Protein AF-A0A2H0UUF5-F1 (afdb_monomer_lite)

Radius of gyration: 24.47 Å; chains: 1; bounding box: 48×32×61 Å

Organism: NCBI:txid2014275

pLDDT: mean 90.1, std 7.72, range [55.19, 98.12]

Secondary structure (DSSP, 8-state):
-HHHHHHHHHHHHHHHTTS-PPPHHHHHHHHHHHHHHHHHHHHHHHHHHHHHHHHHHHHH-

Structure (mmCIF, N/CA/C/O backbone):
data_AF-A0A2H0UUF5-F1
#
_entry.id   AF-A0A2H0UUF5-F1
#
loop_
_atom_site.group_PDB
_atom_site.id
_atom_site.type_symbol
_atom_site.label_atom_id
_atom_site.label_alt_id
_atom_site.label_comp_id
_atom_site.label_asym_id
_atom_site.label_entity_id
_atom_site.label_seq_id
_atom_site.pdbx_PDB_ins_code
_atom_site.Cartn_x
_atom_site.Cartn_y
_atom_site.Cartn_z
_atom_site.occupancy
_atom_site.B_iso_or_equiv
_atom_site.auth_seq_id
_atom_site.auth_comp_id
_atom_site.auth_asym_id
_atom_site.auth_atom_id
_atom_site.pdbx_PDB_model_num
ATOM 1 N N . MET A 1 1 ? -14.732 20.351 31.126 1.00 64.31 1 MET A N 1
ATOM 2 C CA . MET A 1 1 ? -14.214 20.239 29.738 1.00 64.31 1 MET A CA 1
ATOM 3 C C . MET A 1 1 ? -13.790 18.813 29.393 1.00 64.31 1 MET A C 1
ATOM 5 O O . MET A 1 1 ? -14.263 18.305 28.388 1.00 64.31 1 MET A O 1
ATOM 9 N N . LEU A 1 2 ? -12.996 18.140 30.239 1.00 76.38 2 LEU A N 1
ATOM 10 C CA . LEU A 1 2 ? -12.596 16.732 30.053 1.00 76.38 2 LEU A CA 1
ATOM 11 C C . LEU A 1 2 ? -13.776 15.753 29.899 1.00 76.38 2 LEU A C 1
ATOM 13 O O . LEU A 1 2 ? -13.723 14.864 29.055 1.00 76.38 2 LEU A O 1
ATOM 17 N N . GLU A 1 3 ? -14.869 15.947 30.644 1.00 82.50 3 GLU A N 1
ATOM 18 C CA . GLU A 1 3 ? -16.056 15.088 30.508 1.00 82.50 3 GLU A CA 1
ATOM 19 C C . GLU A 1 3 ? -16.739 15.206 29.142 1.00 82.50 3 GLU A C 1
ATOM 21 O O . GLU A 1 3 ? -17.113 14.192 28.564 1.00 82.50 3 GLU A O 1
ATOM 26 N N . LYS A 1 4 ? -16.823 16.416 28.571 1.00 81.12 4 LYS A N 1
ATOM 27 C CA . LYS A 1 4 ? -17.400 16.626 27.232 1.00 81.12 4 LYS A CA 1
ATOM 28 C C . LYS A 1 4 ? -16.597 15.901 26.149 1.00 81.12 4 LYS A C 1
ATOM 30 O O . LYS A 1 4 ? -17.183 15.313 25.251 1.00 81.12 4 LYS A O 1
ATOM 35 N N . ILE A 1 5 ? -15.267 15.897 26.267 1.00 86.25 5 ILE A N 1
ATOM 36 C CA . ILE A 1 5 ? -14.370 15.181 25.346 1.00 86.25 5 ILE A CA 1
ATOM 37 C C . ILE A 1 5 ? -14.574 13.667 25.470 1.00 86.25 5 ILE A C 1
ATOM 39 O O . ILE A 1 5 ? -14.702 12.977 24.463 1.00 86.25 5 ILE A O 1
ATOM 43 N N . LYS A 1 6 ? -14.664 13.139 26.696 1.00 85.38 6 LYS A N 1
ATOM 44 C CA . LYS A 1 6 ? -14.911 11.708 26.929 1.00 85.38 6 LYS A CA 1
ATOM 45 C C . LYS A 1 6 ? -16.259 11.258 26.350 1.00 85.38 6 LYS A C 1
ATOM 47 O O . LYS A 1 6 ? -16.336 10.180 25.762 1.00 85.38 6 LYS A O 1
ATOM 52 N N . THR A 1 7 ? -17.294 12.087 26.485 1.00 86.12 7 THR A N 1
ATOM 53 C CA . THR A 1 7 ? -18.615 11.840 25.889 1.00 86.12 7 THR A CA 1
ATOM 54 C C . THR A 1 7 ? -18.560 11.886 24.362 1.00 86.12 7 THR A C 1
ATOM 56 O O . THR A 1 7 ? -19.046 10.958 23.726 1.00 86.12 7 THR A O 1
ATOM 59 N N . PHE A 1 8 ? -17.868 12.868 23.777 1.00 87.75 8 PHE A N 1
ATOM 60 C CA . PHE A 1 8 ? -17.678 12.969 22.326 1.00 87.75 8 PHE A CA 1
ATOM 61 C C . PHE A 1 8 ? -16.997 11.725 21.731 1.00 87.75 8 PHE A C 1
ATOM 63 O O . PHE A 1 8 ? -17.504 11.132 20.786 1.00 87.75 8 PHE A O 1
ATOM 70 N N . PHE A 1 9 ? -15.894 11.250 22.321 1.00 90.44 9 PHE A N 1
ATOM 71 C CA . PHE A 1 9 ? -15.242 10.013 21.863 1.00 90.44 9 PHE A CA 1
ATOM 72 C C . PHE A 1 9 ? -16.155 8.787 21.978 1.00 90.44 9 PHE A C 1
ATOM 74 O O . PHE A 1 9 ? -16.122 7.904 21.121 1.00 90.44 9 PHE A O 1
ATOM 81 N N . LYS A 1 10 ? -16.983 8.725 23.027 1.00 89.69 10 LYS A N 1
ATOM 82 C CA . LYS A 1 10 ? -17.956 7.643 23.200 1.00 89.69 10 LYS A CA 1
ATOM 83 C C . LYS A 1 10 ? -19.011 7.665 22.090 1.00 89.69 10 LYS A C 1
ATOM 85 O O . LYS A 1 10 ? -19.329 6.605 21.558 1.00 89.69 10 LYS A O 1
ATOM 90 N N . GLU A 1 11 ? -19.515 8.841 21.730 1.00 89.56 11 GLU A N 1
ATOM 91 C CA . GLU A 1 11 ? -20.477 9.031 20.637 1.00 89.56 11 GLU A CA 1
ATOM 92 C C . GLU A 1 11 ? -19.864 8.672 19.275 1.00 89.56 11 GLU A C 1
ATOM 94 O O . GLU A 1 11 ? -20.445 7.865 18.550 1.00 89.56 11 GLU A O 1
ATOM 99 N N . VAL A 1 12 ? -18.639 9.129 18.984 1.00 91.62 12 VAL A N 1
ATOM 100 C CA . VAL A 1 12 ? -17.918 8.789 17.741 1.00 91.62 12 VAL A CA 1
ATOM 101 C C . VAL A 1 12 ? -17.708 7.280 17.602 1.00 91.62 12 VAL A C 1
ATOM 103 O O . VAL A 1 12 ? -17.910 6.728 16.525 1.00 91.62 12 VAL A O 1
ATOM 106 N N . ILE A 1 13 ? -17.348 6.575 18.680 1.00 87.44 13 ILE A N 1
ATOM 107 C CA . ILE A 1 13 ? -17.187 5.110 18.641 1.00 87.44 13 ILE A CA 1
ATOM 108 C C . ILE A 1 13 ? -18.526 4.409 18.367 1.00 87.44 13 ILE A C 1
ATOM 110 O O . ILE A 1 13 ? -18.554 3.382 17.690 1.00 87.44 13 ILE A O 1
ATOM 114 N N . ILE A 1 14 ? -19.635 4.928 18.900 1.00 89.88 14 ILE A N 1
ATOM 115 C CA . ILE A 1 14 ? -20.970 4.361 18.670 1.00 89.88 14 ILE A CA 1
ATOM 116 C C . ILE A 1 14 ? -21.386 4.547 17.208 1.00 89.88 14 ILE A C 1
ATOM 118 O O . ILE A 1 14 ? -21.903 3.606 16.609 1.00 89.88 14 ILE A O 1
ATOM 122 N N . GLU A 1 15 ? -21.138 5.716 16.619 1.00 90.06 15 GLU A N 1
ATOM 123 C CA . GLU A 1 15 ? -21.423 5.974 15.203 1.00 90.06 15 GLU A CA 1
ATOM 124 C C . GLU A 1 15 ? -20.497 5.190 14.271 1.00 90.06 15 GLU A C 1
ATOM 126 O O . GLU A 1 15 ? -20.970 4.563 13.327 1.00 90.06 15 GLU A O 1
ATOM 131 N N . ALA A 1 16 ? -19.203 5.111 14.586 1.00 87.12 16 ALA A N 1
ATOM 132 C CA . ALA A 1 16 ? -18.233 4.330 13.820 1.00 87.12 16 ALA A CA 1
ATOM 133 C C . ALA A 1 16 ? -18.567 2.828 13.784 1.00 87.12 16 ALA A C 1
ATOM 135 O O . ALA A 1 16 ? -18.215 2.141 12.828 1.00 87.12 16 ALA A O 1
ATOM 136 N N . LYS A 1 17 ? -19.265 2.306 14.801 1.00 84.62 17 LYS A N 1
ATOM 137 C CA . LYS A 1 17 ? -19.771 0.922 14.819 1.00 84.62 17 LYS A CA 1
ATOM 138 C C . LYS A 1 17 ? -21.019 0.704 13.962 1.00 84.62 17 LYS A C 1
ATOM 140 O O . LYS A 1 17 ? -21.317 -0.444 13.659 1.00 84.62 17 LYS A O 1
ATOM 145 N N . LYS A 1 18 ? -21.753 1.766 13.612 1.00 88.25 18 LYS A N 1
ATOM 146 C CA . LYS A 1 18 ? -22.893 1.700 12.679 1.00 88.25 18 LYS A CA 1
ATOM 147 C C . LYS A 1 18 ? -22.450 1.724 11.218 1.00 88.25 18 LYS A C 1
ATOM 149 O O . LYS A 1 18 ? -23.274 1.503 10.342 1.00 88.25 18 LYS A O 1
ATOM 154 N N . VAL A 1 19 ? -21.180 2.030 10.958 1.00 88.56 19 VAL A N 1
ATOM 155 C CA . VAL A 1 19 ? -20.604 1.950 9.619 1.00 88.56 19 VAL A CA 1
ATOM 156 C C . VAL A 1 19 ? -20.472 0.478 9.240 1.00 88.56 19 VAL A C 1
ATOM 158 O O . VAL A 1 19 ? -19.876 -0.306 9.982 1.00 88.56 19 VAL A O 1
ATOM 161 N N . ASP A 1 20 ? -21.007 0.114 8.080 1.00 82.62 20 ASP 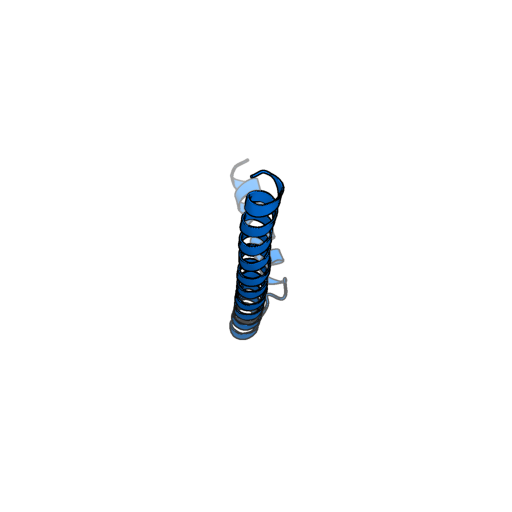A N 1
ATOM 162 C CA . ASP A 1 20 ? -20.819 -1.207 7.488 1.00 82.62 20 ASP A CA 1
ATOM 163 C C . ASP A 1 20 ? -19.381 -1.335 6.978 1.00 82.62 20 ASP A C 1
ATOM 165 O O . ASP A 1 20 ? -19.046 -0.983 5.846 1.00 82.62 20 ASP A O 1
ATOM 169 N N . TRP A 1 21 ? -18.492 -1.793 7.856 1.00 86.88 21 TRP A N 1
ATOM 170 C CA . TRP A 1 21 ? -17.112 -2.072 7.486 1.00 86.88 21 TRP A CA 1
ATOM 171 C C . TRP A 1 21 ? -17.041 -3.318 6.598 1.00 86.88 21 TRP A C 1
ATOM 173 O O . TRP A 1 21 ? -17.719 -4.313 6.881 1.00 86.88 21 TRP A O 1
ATOM 183 N N . PRO A 1 22 ? -16.182 -3.308 5.564 1.00 83.69 22 PRO A N 1
ATOM 184 C CA . PRO A 1 22 ? -15.998 -4.462 4.700 1.00 83.69 22 PRO A CA 1
ATOM 185 C C . PRO A 1 22 ? -15.544 -5.676 5.511 1.00 83.69 22 PRO A C 1
ATOM 187 O O . PRO A 1 22 ? -14.803 -5.576 6.498 1.00 83.69 22 PRO A O 1
AT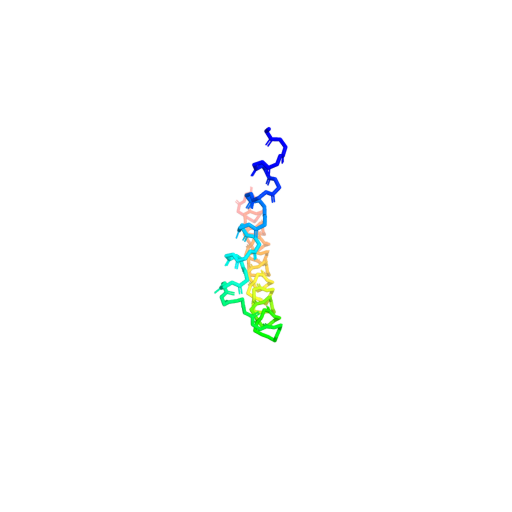OM 190 N N . SER A 1 23 ? -15.989 -6.857 5.086 1.00 90.00 23 SER A N 1
ATOM 191 C CA . SER A 1 23 ? -15.593 -8.099 5.747 1.00 90.00 23 SER A CA 1
ATOM 192 C C . SER A 1 23 ? -14.080 -8.317 5.620 1.00 90.00 23 SER A C 1
ATOM 194 O O . SER A 1 23 ? -13.459 -7.920 4.636 1.00 90.00 23 SER A O 1
ATOM 196 N N . LYS A 1 24 ? -13.462 -9.034 6.569 1.00 87.50 24 LYS A N 1
ATOM 197 C CA . LYS A 1 24 ? -12.015 -9.341 6.515 1.00 87.50 24 LYS A CA 1
ATOM 198 C C . LYS A 1 24 ? -11.587 -9.968 5.178 1.00 87.50 24 LYS A C 1
ATOM 200 O O . LYS A 1 24 ? -10.491 -9.700 4.695 1.00 87.50 24 LYS A O 1
ATOM 205 N N . LYS A 1 25 ? -12.456 -10.795 4.585 1.00 89.06 25 LYS A N 1
ATOM 206 C CA . LYS A 1 25 ? -12.228 -11.446 3.287 1.00 89.06 25 LYS A CA 1
ATOM 207 C C . LYS A 1 25 ? -12.256 -10.440 2.135 1.00 89.06 25 LYS A C 1
ATOM 209 O O . LYS A 1 25 ? -11.429 -10.516 1.231 1.00 89.06 25 LYS A O 1
ATOM 214 N N . GLU A 1 26 ? -13.201 -9.511 2.174 1.00 89.00 26 GLU A N 1
ATOM 215 C CA . GLU A 1 26 ? -13.357 -8.464 1.169 1.00 89.00 26 GLU A CA 1
ATOM 216 C C . GLU A 1 26 ? -12.182 -7.481 1.207 1.00 89.00 26 GLU A C 1
ATOM 218 O O . GLU A 1 26 ? -11.557 -7.248 0.175 1.00 89.00 26 GLU A O 1
ATOM 223 N N . THR A 1 27 ? -11.780 -7.029 2.399 1.00 91.31 27 THR A N 1
ATOM 224 C CA . THR A 1 27 ? -10.594 -6.178 2.575 1.00 91.31 27 THR A CA 1
ATOM 225 C C . THR A 1 27 ? -9.342 -6.837 2.004 1.00 91.31 27 THR A C 1
ATOM 227 O O . THR A 1 27 ? -8.614 -6.208 1.241 1.00 91.31 27 THR A O 1
ATOM 230 N N . LEU A 1 28 ? -9.114 -8.122 2.304 1.00 93.06 28 LEU A N 1
ATOM 231 C CA . LEU A 1 28 ? -7.964 -8.856 1.773 1.00 93.06 28 LEU A CA 1
ATOM 232 C C . LEU A 1 28 ? -8.013 -8.973 0.243 1.00 93.06 28 LEU A C 1
ATOM 234 O O . LEU A 1 28 ? -6.986 -8.838 -0.418 1.00 93.06 28 LEU A O 1
ATOM 238 N N . THR A 1 29 ? -9.204 -9.195 -0.318 1.00 93.81 29 THR A N 1
ATOM 239 C CA . THR A 1 29 ? -9.405 -9.293 -1.770 1.00 93.81 29 THR A CA 1
ATOM 240 C C . THR A 1 29 ? -9.081 -7.967 -2.450 1.00 93.81 29 THR A C 1
ATOM 242 O O . THR A 1 29 ? -8.304 -7.943 -3.403 1.00 93.81 29 THR A O 1
ATOM 245 N N . TYR A 1 30 ? -9.599 -6.852 -1.931 1.00 94.44 30 TYR A N 1
ATOM 246 C CA . TYR A 1 30 ? -9.299 -5.529 -2.476 1.00 94.44 30 TYR A CA 1
ATOM 247 C C . TYR A 1 30 ? -7.821 -5.171 -2.339 1.00 94.44 30 TYR A C 1
ATOM 249 O O . TYR A 1 30 ? -7.225 -4.691 -3.300 1.00 94.44 30 TYR A O 1
ATOM 257 N N . THR A 1 31 ? -7.188 -5.468 -1.201 1.00 94.88 31 THR A N 1
ATOM 258 C CA . THR A 1 31 ? -5.742 -5.257 -1.046 1.00 94.88 31 THR A CA 1
ATOM 259 C C . THR A 1 31 ? -4.939 -6.085 -2.050 1.00 94.88 31 THR A C 1
ATOM 261 O O . THR A 1 31 ? -4.023 -5.553 -2.674 1.00 94.88 31 THR A O 1
ATOM 264 N N . ALA A 1 32 ? -5.293 -7.355 -2.265 1.00 96.25 32 ALA A N 1
ATOM 265 C CA . ALA A 1 32 ? -4.615 -8.208 -3.241 1.00 96.25 32 ALA A CA 1
ATOM 266 C C . ALA A 1 32 ? -4.755 -7.672 -4.676 1.00 96.25 32 ALA A C 1
ATOM 268 O O . ALA A 1 32 ? -3.773 -7.645 -5.418 1.00 96.25 32 ALA A O 1
ATOM 269 N N . ILE A 1 33 ? -5.945 -7.185 -5.049 1.00 96.88 33 ILE A N 1
ATOM 270 C CA . ILE A 1 33 ? -6.186 -6.550 -6.353 1.00 96.88 33 ILE A CA 1
ATOM 271 C C . ILE A 1 33 ? -5.310 -5.301 -6.512 1.00 96.88 33 ILE A C 1
ATOM 273 O O . ILE A 1 33 ? -4.625 -5.159 -7.525 1.00 96.88 33 ILE A O 1
ATOM 277 N N . VAL A 1 34 ? -5.283 -4.420 -5.507 1.00 97.31 34 VAL A N 1
ATOM 278 C CA . VAL A 1 34 ? -4.477 -3.188 -5.539 1.00 97.31 34 VAL A CA 1
ATOM 279 C C . VAL A 1 34 ? -2.989 -3.502 -5.677 1.00 97.31 34 VAL A C 1
ATOM 281 O O . VAL A 1 34 ? -2.312 -2.873 -6.490 1.00 97.31 34 VAL A O 1
ATOM 284 N N . LEU A 1 35 ? -2.480 -4.492 -4.939 1.00 97.81 35 LEU A N 1
ATOM 285 C CA . LEU A 1 35 ? -1.088 -4.933 -5.052 1.00 97.81 35 LEU A CA 1
ATOM 286 C C . LEU A 1 35 ? -0.779 -5.497 -6.443 1.00 97.81 35 LEU A C 1
ATOM 288 O O . LEU A 1 35 ? 0.255 -5.160 -7.017 1.00 97.81 35 LEU A O 1
ATOM 292 N N . GLY A 1 36 ? -1.686 -6.299 -7.009 1.00 97.94 36 GLY A N 1
ATOM 293 C CA . GLY A 1 36 ? -1.536 -6.848 -8.357 1.00 97.94 36 GLY A CA 1
ATOM 294 C C . GLY A 1 36 ? -1.470 -5.762 -9.431 1.00 97.94 36 GLY A C 1
ATOM 295 O O . GLY A 1 36 ? -0.544 -5.750 -10.240 1.00 97.94 36 GLY A O 1
ATOM 296 N N . ILE A 1 37 ? -2.409 -4.812 -9.408 1.00 97.81 37 ILE A N 1
ATOM 297 C CA . ILE A 1 37 ? -2.459 -3.711 -10.383 1.00 97.81 37 ILE A CA 1
ATOM 298 C C . ILE A 1 37 ? -1.246 -2.791 -10.221 1.00 97.81 37 ILE A C 1
ATOM 300 O O . ILE A 1 37 ? -0.605 -2.441 -11.209 1.00 97.81 37 ILE A O 1
ATOM 304 N N . SER A 1 38 ? -0.893 -2.432 -8.984 1.00 98.00 38 SER A N 1
ATOM 305 C CA . SER A 1 38 ? 0.264 -1.568 -8.715 1.00 98.00 38 SER A CA 1
ATOM 306 C C . SER A 1 38 ? 1.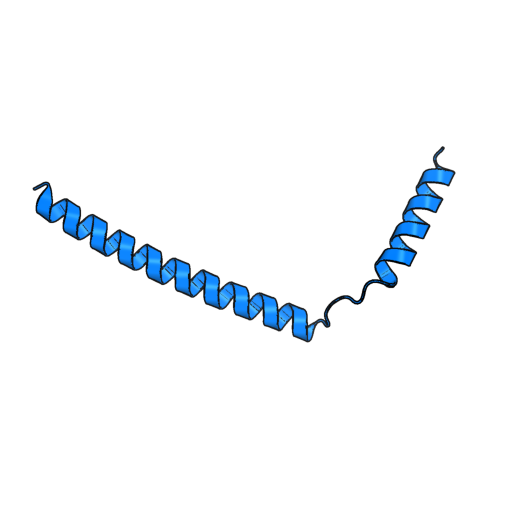567 -2.221 -9.180 1.00 98.00 38 SER A C 1
ATOM 308 O O . SER A 1 38 ? 2.385 -1.565 -9.820 1.00 98.00 38 SER A O 1
ATOM 310 N N . GLY A 1 39 ? 1.739 -3.523 -8.921 1.00 97.81 39 GLY A N 1
ATOM 311 C CA . GLY A 1 39 ? 2.888 -4.291 -9.402 1.00 97.81 39 GLY A CA 1
ATOM 312 C C . GLY A 1 39 ? 2.943 -4.372 -10.928 1.00 97.81 39 GLY A C 1
ATOM 313 O O . GLY A 1 39 ? 4.006 -4.178 -11.515 1.00 97.81 39 GLY A O 1
ATOM 314 N N . PHE A 1 40 ? 1.800 -4.587 -11.582 1.00 98.12 40 PHE A N 1
ATOM 315 C CA . PHE A 1 40 ? 1.713 -4.599 -13.042 1.00 98.12 40 PHE A CA 1
ATOM 316 C C . PHE A 1 40 ? 2.107 -3.250 -13.656 1.00 98.12 40 PHE A C 1
ATOM 318 O O . PHE A 1 40 ? 2.933 -3.209 -14.566 1.00 98.12 40 PHE A O 1
ATOM 325 N N . ILE A 1 41 ? 1.567 -2.145 -13.135 1.00 97.69 41 ILE A N 1
ATOM 326 C CA . ILE A 1 41 ? 1.886 -0.796 -13.621 1.00 97.69 41 ILE A CA 1
ATOM 327 C C . ILE A 1 41 ? 3.364 -0.475 -13.387 1.00 97.69 41 ILE A C 1
ATOM 329 O O . ILE A 1 41 ? 4.012 0.05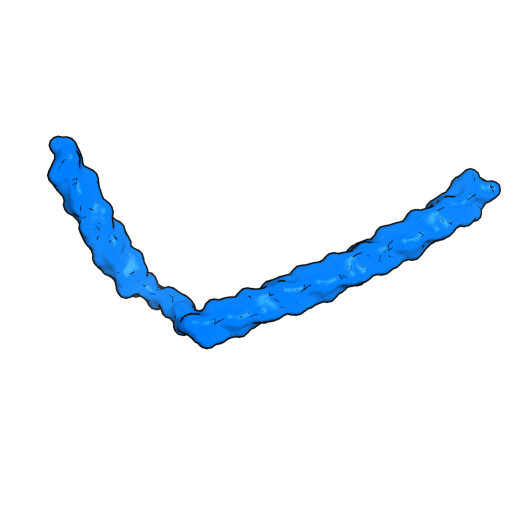7 -14.285 1.00 97.69 41 ILE A O 1
ATOM 333 N N . ALA A 1 42 ? 3.915 -0.827 -12.222 1.00 97.62 42 ALA A N 1
ATOM 334 C CA . ALA A 1 42 ? 5.327 -0.609 -11.918 1.00 97.62 42 ALA A CA 1
ATOM 335 C C . ALA A 1 42 ? 6.246 -1.346 -12.903 1.00 97.62 42 ALA A C 1
ATOM 337 O O . ALA A 1 42 ? 7.202 -0.760 -13.406 1.00 97.62 42 ALA A O 1
ATOM 338 N N . LEU A 1 43 ? 5.935 -2.607 -13.223 1.00 97.62 43 LEU A N 1
ATOM 339 C CA . LEU A 1 43 ? 6.678 -3.373 -14.227 1.00 97.62 43 LEU A CA 1
ATOM 340 C C . LEU A 1 43 ? 6.534 -2.774 -15.627 1.00 97.62 43 LEU A C 1
ATOM 342 O O . LEU A 1 43 ? 7.522 -2.670 -16.348 1.00 97.62 43 LEU A O 1
ATOM 346 N N . PHE A 1 44 ? 5.322 -2.371 -16.009 1.00 97.19 44 PHE A N 1
ATOM 347 C CA . PHE A 1 44 ? 5.055 -1.786 -17.319 1.00 97.19 44 PHE A CA 1
ATOM 348 C C . PHE A 1 44 ? 5.801 -0.462 -17.519 1.00 97.19 44 PHE A C 1
ATOM 350 O O . PHE A 1 44 ? 6.525 -0.310 -18.500 1.00 97.19 44 PHE A O 1
ATOM 357 N N . LEU A 1 45 ? 5.671 0.472 -16.573 1.00 96.81 45 LEU A N 1
ATOM 358 C CA . LEU A 1 45 ? 6.369 1.756 -16.624 1.00 96.81 45 LEU A CA 1
ATOM 359 C C . LEU A 1 45 ? 7.884 1.566 -16.541 1.00 96.81 45 LEU A C 1
ATOM 361 O O . LEU A 1 45 ? 8.596 2.106 -17.378 1.00 96.81 45 LEU A O 1
ATOM 365 N N . GLY A 1 46 ? 8.373 0.718 -15.632 1.00 96.00 46 GLY A N 1
ATOM 366 C CA . GLY A 1 46 ? 9.807 0.440 -15.524 1.00 96.00 46 GLY A CA 1
ATOM 367 C C . GLY A 1 46 ? 10.401 -0.173 -16.797 1.00 96.00 46 GLY A C 1
ATOM 368 O O . GLY A 1 46 ? 11.520 0.163 -17.188 1.00 96.00 46 GLY A O 1
ATOM 369 N N . ALA A 1 47 ? 9.651 -1.036 -17.490 1.00 96.69 47 ALA A N 1
ATOM 370 C CA . ALA A 1 47 ? 10.063 -1.566 -18.787 1.00 96.69 47 ALA A CA 1
ATOM 371 C C . ALA A 1 47 ? 10.097 -0.474 -19.868 1.00 96.69 47 ALA A C 1
ATOM 373 O O . ALA A 1 47 ? 11.048 -0.421 -20.651 1.00 96.69 47 ALA A O 1
ATOM 374 N N . LEU A 1 48 ? 9.0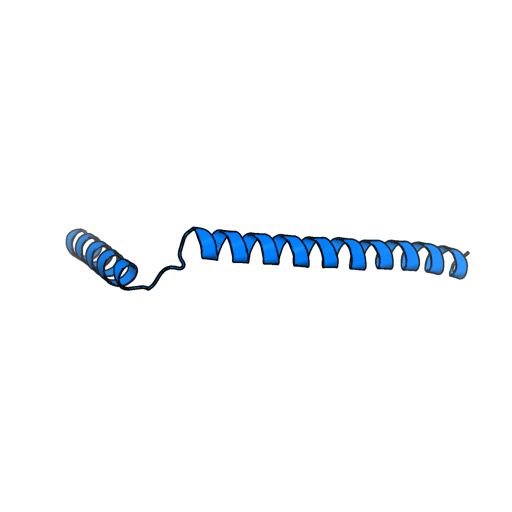93 0.408 -19.904 1.00 96.50 48 LEU A N 1
ATOM 375 C CA . LEU A 1 48 ? 9.069 1.541 -20.830 1.00 96.50 48 LEU A CA 1
ATOM 376 C C . LEU A 1 48 ? 10.229 2.508 -20.581 1.00 96.50 48 LEU A C 1
ATOM 378 O O . LEU A 1 48 ? 10.901 2.888 -21.538 1.00 96.50 48 LEU A O 1
ATOM 382 N N . ASP A 1 49 ? 10.516 2.844 -19.325 1.00 94.75 49 ASP A N 1
ATOM 383 C CA . ASP A 1 49 ? 11.641 3.704 -18.953 1.00 94.75 49 ASP A CA 1
ATOM 384 C C . ASP A 1 49 ? 12.970 3.112 -19.438 1.00 94.75 49 ASP A C 1
ATOM 386 O O . ASP A 1 49 ? 13.785 3.811 -20.041 1.00 94.75 49 ASP A O 1
ATOM 390 N N . TYR A 1 50 ? 13.170 1.799 -19.268 1.00 93.56 50 TYR A N 1
ATOM 391 C CA . TYR A 1 50 ? 14.364 1.113 -19.766 1.00 93.56 50 TYR A CA 1
ATOM 392 C C . TYR A 1 50 ? 14.496 1.200 -21.295 1.00 93.56 50 TYR A C 1
ATOM 394 O O . TYR A 1 50 ? 15.578 1.481 -21.821 1.00 93.56 50 TYR A O 1
ATOM 402 N N . VAL A 1 51 ? 13.392 0.987 -22.017 1.00 94.62 51 VAL A N 1
ATOM 403 C CA . VAL A 1 51 ? 13.357 1.092 -23.482 1.00 94.62 51 VAL A CA 1
ATOM 404 C C . VAL A 1 51 ? 13.654 2.521 -23.933 1.00 94.62 51 VAL A C 1
ATOM 406 O O . VAL A 1 51 ? 14.475 2.711 -24.833 1.00 94.62 51 VAL A O 1
ATOM 409 N N . PHE A 1 52 ? 13.047 3.524 -23.296 1.00 94.25 52 PHE A N 1
ATOM 410 C CA . PHE A 1 52 ? 13.270 4.927 -23.634 1.00 94.25 52 PHE A CA 1
ATOM 411 C C . PHE A 1 52 ? 14.698 5.378 -23.345 1.00 94.25 52 PHE A C 1
ATOM 413 O O . PHE A 1 52 ? 15.298 6.022 -24.201 1.00 94.25 52 PHE A O 1
ATOM 420 N N . VAL A 1 53 ? 15.287 4.991 -22.210 1.00 93.75 53 VAL A N 1
ATOM 421 C CA . VAL A 1 53 ? 16.694 5.295 -21.899 1.00 93.75 53 VAL A CA 1
A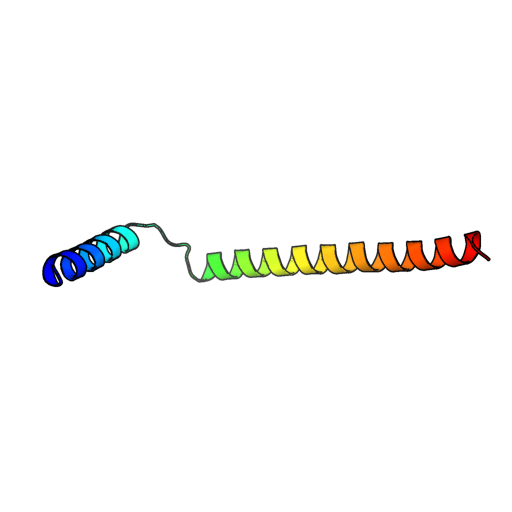TOM 422 C C . VAL A 1 53 ? 17.623 4.713 -22.964 1.00 93.75 53 VAL A C 1
ATOM 424 O O . VAL A 1 53 ? 18.521 5.404 -23.447 1.00 93.75 53 VAL A O 1
ATOM 427 N N . LYS A 1 54 ? 17.389 3.463 -23.380 1.00 90.69 54 LYS A N 1
ATOM 428 C CA . LYS A 1 54 ? 18.202 2.811 -24.413 1.00 90.69 54 LYS A CA 1
ATOM 429 C C . LYS A 1 54 ? 18.052 3.479 -25.784 1.00 90.69 54 LYS A C 1
ATOM 431 O O . LYS A 1 54 ? 19.046 3.641 -26.485 1.00 90.69 54 LYS A O 1
ATOM 436 N N . LEU A 1 55 ? 16.833 3.873 -26.158 1.00 91.06 55 LEU A N 1
ATOM 437 C CA . LEU A 1 55 ? 16.558 4.598 -27.404 1.00 91.06 55 LEU A CA 1
ATOM 438 C C . LEU A 1 55 ? 17.206 5.983 -27.412 1.00 91.06 55 LEU A C 1
ATOM 440 O O . LEU A 1 55 ? 17.892 6.326 -28.368 1.00 91.06 55 LEU A O 1
ATOM 444 N N . LEU A 1 56 ? 17.032 6.760 -26.342 1.00 91.81 56 LEU A N 1
ATOM 445 C CA . LEU A 1 56 ? 17.624 8.092 -26.223 1.00 91.81 56 LEU A CA 1
ATOM 446 C C . LEU A 1 56 ? 19.153 8.033 -26.239 1.00 91.81 56 LEU A C 1
ATOM 448 O O . LEU A 1 56 ? 19.780 8.853 -26.903 1.00 91.81 56 LEU A O 1
ATOM 452 N N . GLY A 1 57 ? 19.755 7.035 -25.586 1.00 88.25 57 GLY A N 1
ATOM 453 C CA . GLY A 1 57 ? 21.201 6.818 -25.640 1.00 88.25 57 GLY A CA 1
ATOM 454 C C . GLY A 1 57 ? 21.732 6.537 -27.050 1.00 88.25 57 GLY A C 1
ATOM 455 O O . GLY A 1 57 ? 22.856 6.918 -27.349 1.00 88.25 57 GLY A O 1
ATOM 456 N N . LEU A 1 58 ? 20.926 5.919 -27.920 1.00 85.12 58 LEU A N 1
ATOM 457 C CA . LEU A 1 58 ? 21.285 5.633 -29.315 1.00 85.12 58 LEU A CA 1
ATOM 458 C C . LEU A 1 58 ? 21.058 6.831 -30.252 1.00 85.12 58 LEU A C 1
ATOM 460 O O . LEU A 1 58 ? 21.632 6.872 -31.329 1.00 85.12 58 LEU A O 1
ATOM 464 N N . VAL A 1 59 ? 20.193 7.777 -29.873 1.00 86.19 59 VAL A N 1
ATOM 465 C CA . VAL A 1 59 ? 19.904 8.989 -30.665 1.00 86.19 59 VAL A CA 1
ATOM 466 C C . VAL A 1 59 ? 20.850 10.140 -30.311 1.00 86.19 59 VAL A C 1
ATOM 468 O O . VAL A 1 59 ? 21.146 10.971 -31.164 1.00 86.19 59 VAL A O 1
ATOM 471 N N . ILE A 1 60 ? 21.290 10.225 -29.052 1.00 79.50 60 ILE A N 1
ATOM 472 C CA . ILE A 1 60 ? 22.174 11.296 -28.563 1.00 79.50 60 ILE A CA 1
ATOM 473 C C . ILE A 1 60 ? 23.658 11.011 -28.878 1.00 79.50 60 ILE A C 1
ATOM 475 O O . ILE A 1 60 ? 24.454 11.951 -28.897 1.00 79.50 60 ILE A O 1
ATOM 479 N N . PHE A 1 61 ? 24.029 9.751 -29.128 1.00 55.19 61 PHE A N 1
ATOM 480 C CA . PHE A 1 61 ? 25.383 9.316 -29.491 1.00 55.19 61 PHE A CA 1
ATOM 481 C C . PHE A 1 61 ? 25.440 8.886 -30.958 1.00 55.19 61 PHE A C 1
ATOM 483 O O . PHE A 1 61 ? 26.417 9.258 -31.644 1.00 55.19 61 PHE A O 1
#

Sequence (61 aa):
MLEKIKTFFKEVIIEAKKVDWPSKKETLTYTAIVLGISGFIALFLGALDYVFVKLLGLVIF

Foldseek 3Di:
DVVVVVVVVVVVVVVVVVDPDDDPVVVVVVVVVVVVVVVVVCVVVVVVVVVVVVVVVVVVD

InterPro domains:
  IPR001901 Protein translocase complex, SecE/Sec61-gamma subunit [MF_00422] (3-58)
  IPR001901 Protein translocase complex, SecE/Sec61-gamma subunit [PF00584] (6-59)
  IPR001901 Protein translocase complex, SecE/Sec61-gamma subunit [PS01067] (8-36)
  IPR005807 SecE subunit of protein translocation complex, bacterial-like [PTHR33910] (2-59)
  IPR005807 SecE subunit of protein translocation complex, bacterial-like [TIGR00964] (5-59)
  IPR038379 SecE superfamily [G3DSA:1.20.5.1030] (1-59)